Protein AF-A0A2G8CZX5-F1 (afdb_monomer_lite)

Foldseek 3Di:
DCLVVPQAPLQVLCCVQVVDPHDHDDDDDDPDSVVDNDDDDDDPPDQDDALLRDLCVSLVLLQVVLQVLCPAPLNVVVVHHSQLLHLQDPDWFDPVVSLSQWDFADDPPDPTDTHGDPQCRSQRGDPSQQPRDDPRGGSSRLVVDDLVRNLVVCVVPCVNNVSSVVVVD

pLDDT: mean 95.34, std 3.0, range [85.0, 98.62]

Radius of gyration: 21.2 Å; chains: 1; bounding box: 49×46×55 Å

Secondary structure (DSSP, 8-state):
-HIIIIIIIIHHHHHHHH---PPPPS-S--TTGGG-S------SS-S-SSTT--HHHHTT-HHHHHHHHHTSHHHHHTT--TTTT-TTSTTTB-TTTTT--EEEE--SSS--EEEE-TTTTT--B-HHHHT--BTTB-HHHHHTS-HHHHHHHTTT-HHHHHHHHHHH-

Structure (mmCIF, N/CA/C/O backbone):
data_AF-A0A2G8CZX5-F1
#
_entry.id   AF-A0A2G8CZX5-F1
#
loop_
_atom_site.group_PDB
_atom_site.id
_atom_site.type_symbol
_atom_site.label_atom_id
_atom_site.label_alt_id
_atom_site.label_comp_id
_atom_site.label_asym_id
_atom_site.label_entity_id
_atom_site.label_seq_id
_atom_site.pdbx_PDB_ins_code
_atom_site.Cartn_x
_atom_site.Cartn_y
_atom_site.Cartn_z
_atom_site.occupancy
_atom_site.B_iso_or_equiv
_atom_site.auth_seq_id
_atom_site.auth_comp_id
_atom_site.auth_asym_id
_atom_site.auth_atom_id
_atom_site.pdbx_PDB_model_num
ATOM 1 N N . LYS A 1 1 ? 26.120 -2.843 -20.543 1.00 87.50 1 LYS A N 1
ATOM 2 C CA . LYS A 1 1 ? 25.158 -3.743 -19.854 1.00 87.50 1 LYS A CA 1
ATOM 3 C C . LYS A 1 1 ? 23.744 -3.169 -19.877 1.00 87.50 1 LYS A C 1
ATOM 5 O O . LYS A 1 1 ? 22.891 -3.813 -20.462 1.00 87.50 1 LYS A O 1
ATOM 10 N N . SER A 1 2 ? 23.499 -1.979 -19.316 1.00 90.38 2 SER A N 1
ATOM 11 C CA . SER A 1 2 ? 22.148 -1.391 -19.259 1.00 90.38 2 SER A CA 1
ATOM 12 C C . SER A 1 2 ? 21.530 -1.143 -20.634 1.00 90.38 2 SER A C 1
ATOM 14 O O . SER A 1 2 ? 20.397 -1.541 -20.835 1.00 90.38 2 SER A O 1
ATOM 16 N N . THR A 1 3 ? 22.290 -0.619 -21.601 1.00 94.94 3 THR A N 1
ATOM 17 C CA . THR A 1 3 ? 21.786 -0.418 -22.971 1.00 94.94 3 THR A CA 1
ATOM 18 C C . THR A 1 3 ? 21.325 -1.719 -23.620 1.00 94.94 3 THR A C 1
ATOM 20 O O . THR A 1 3 ? 20.212 -1.800 -24.111 1.00 94.94 3 THR A O 1
ATOM 23 N N . LEU A 1 4 ? 22.133 -2.779 -23.525 1.00 96.56 4 LEU A N 1
ATOM 24 C CA . LEU A 1 4 ? 21.766 -4.092 -24.057 1.00 96.56 4 LEU A CA 1
ATOM 25 C C . LEU A 1 4 ? 20.500 -4.659 -23.393 1.00 96.56 4 LEU A C 1
ATOM 27 O O . LEU A 1 4 ? 19.623 -5.171 -24.078 1.00 96.56 4 LEU A O 1
ATOM 31 N N . VAL A 1 5 ? 20.419 -4.605 -22.060 1.00 95.94 5 VAL A N 1
ATOM 32 C CA . VAL A 1 5 ? 19.343 -5.268 -21.306 1.00 95.94 5 VAL A CA 1
ATOM 33 C C . VAL A 1 5 ? 18.057 -4.443 -21.304 1.00 95.94 5 VAL A C 1
ATOM 35 O O . VAL A 1 5 ? 16.995 -4.981 -21.594 1.00 95.94 5 VAL A O 1
ATOM 38 N N . ASN A 1 6 ? 18.144 -3.154 -20.984 1.00 94.50 6 ASN A N 1
ATOM 39 C CA . ASN A 1 6 ? 16.984 -2.290 -20.785 1.00 94.50 6 ASN A CA 1
ATOM 40 C C . ASN A 1 6 ? 16.568 -1.620 -22.093 1.00 94.50 6 ASN A C 1
ATOM 42 O O . ASN A 1 6 ? 15.418 -1.751 -22.497 1.00 94.50 6 ASN A O 1
ATOM 46 N N . ASP A 1 7 ? 17.505 -0.938 -22.755 1.00 94.75 7 ASP A N 1
ATOM 47 C CA . ASP A 1 7 ? 17.180 -0.075 -23.894 1.00 94.75 7 ASP A CA 1
ATOM 48 C C . ASP A 1 7 ? 16.953 -0.889 -25.178 1.00 94.75 7 ASP A C 1
ATOM 50 O O . ASP A 1 7 ? 16.158 -0.480 -26.018 1.00 94.75 7 ASP A O 1
ATOM 54 N N . THR A 1 8 ? 17.604 -2.049 -25.324 1.00 96.38 8 THR A N 1
ATOM 55 C CA . THR A 1 8 ? 17.428 -2.964 -26.465 1.00 96.38 8 THR A CA 1
ATOM 56 C C . THR A 1 8 ? 16.500 -4.134 -26.125 1.00 96.38 8 THR A C 1
ATOM 58 O O . THR A 1 8 ? 15.365 -4.167 -26.592 1.00 96.38 8 THR A O 1
ATOM 61 N N . LEU A 1 9 ? 16.958 -5.100 -25.314 1.00 96.38 9 LEU A N 1
ATOM 62 C CA . LEU A 1 9 ? 16.277 -6.390 -25.139 1.00 96.38 9 LEU A CA 1
ATOM 63 C C . LEU A 1 9 ? 14.896 -6.248 -24.491 1.00 96.38 9 LEU A C 1
ATOM 65 O O . LEU A 1 9 ? 13.921 -6.789 -25.008 1.00 96.38 9 LEU A O 1
ATOM 69 N N . TYR A 1 10 ? 14.801 -5.534 -23.367 1.00 96.31 10 TYR A N 1
A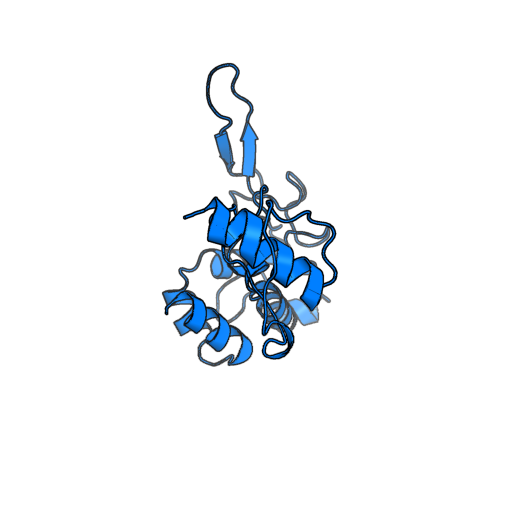TOM 70 C CA . TYR A 1 10 ? 13.528 -5.334 -22.678 1.00 96.31 10 TYR A CA 1
ATOM 71 C C . TYR A 1 10 ? 12.555 -4.508 -23.519 1.00 96.31 10 TYR A C 1
ATOM 73 O O . TYR A 1 10 ? 11.401 -4.911 -23.653 1.00 96.31 10 TYR A O 1
ATOM 81 N N . THR A 1 11 ? 13.002 -3.388 -24.098 1.00 95.88 11 THR A N 1
ATOM 82 C CA . THR A 1 11 ? 12.141 -2.542 -24.935 1.00 95.88 11 THR A CA 1
ATOM 83 C C . THR A 1 11 ? 11.578 -3.319 -26.120 1.00 95.88 11 THR A C 1
ATOM 85 O O . THR A 1 11 ? 10.370 -3.274 -26.350 1.00 95.88 11 THR A O 1
ATOM 88 N N . GLU A 1 12 ? 12.409 -4.095 -26.821 1.00 96.25 12 GLU A N 1
ATOM 89 C CA . GLU A 1 12 ? 11.952 -4.893 -27.959 1.00 96.25 12 GLU A CA 1
ATOM 90 C C . GLU A 1 12 ? 11.029 -6.040 -27.521 1.00 96.25 12 GLU A C 1
ATOM 92 O O . GLU A 1 12 ? 9.967 -6.239 -28.113 1.00 96.25 12 GLU A O 1
ATOM 97 N N . ALA A 1 13 ? 11.350 -6.737 -26.424 1.00 95.69 13 ALA A N 1
ATOM 98 C CA . ALA A 1 13 ? 10.472 -7.763 -25.858 1.00 95.69 13 ALA A CA 1
ATOM 99 C C . ALA A 1 13 ? 9.110 -7.184 -25.446 1.00 95.69 13 ALA A C 1
ATOM 101 O O . ALA A 1 13 ? 8.068 -7.768 -25.733 1.00 95.69 13 ALA A O 1
ATOM 102 N N . ALA A 1 14 ? 9.090 -6.016 -24.803 1.00 95.62 14 ALA A N 1
ATOM 103 C CA . ALA A 1 14 ? 7.859 -5.348 -24.393 1.00 95.62 14 ALA A CA 1
ATOM 104 C C . ALA A 1 14 ? 7.045 -4.865 -25.603 1.00 95.62 14 ALA A C 1
ATOM 106 O O . ALA A 1 14 ? 5.813 -4.911 -25.579 1.00 95.62 14 ALA A O 1
ATOM 107 N N . ARG A 1 15 ? 7.709 -4.442 -26.681 1.00 94.12 15 ARG A N 1
ATOM 108 C CA . ARG A 1 15 ? 7.061 -4.056 -27.936 1.00 94.12 15 ARG A CA 1
ATOM 109 C C . ARG A 1 15 ? 6.401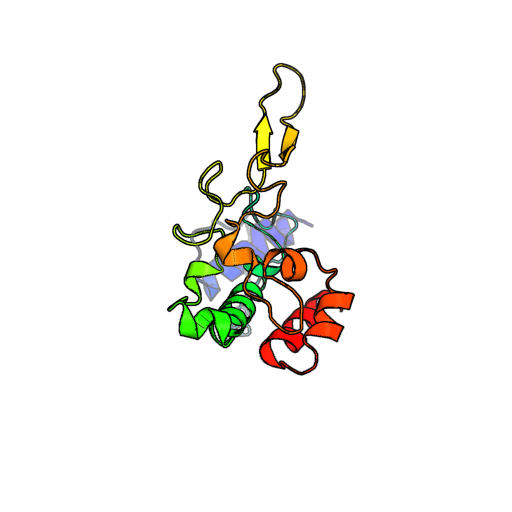 -5.253 -28.619 1.00 94.12 15 ARG A C 1
ATOM 111 O O . ARG A 1 15 ? 5.235 -5.162 -28.994 1.00 94.12 15 ARG A O 1
ATOM 118 N N . GLN A 1 16 ? 7.103 -6.381 -28.734 1.00 93.88 16 GLN A N 1
ATOM 119 C CA . GLN A 1 16 ? 6.581 -7.575 -29.406 1.00 93.88 16 GLN A CA 1
ATOM 120 C C . GLN A 1 16 ? 5.524 -8.318 -28.573 1.00 93.88 16 GLN A C 1
ATOM 122 O O . GLN A 1 16 ? 4.477 -8.685 -29.103 1.00 93.88 16 GLN A O 1
ATOM 127 N N . ILE A 1 17 ? 5.767 -8.509 -27.271 1.00 94.81 17 ILE A N 1
ATOM 128 C CA . ILE A 1 17 ? 4.908 -9.319 -26.391 1.00 94.81 17 ILE A CA 1
ATOM 129 C C 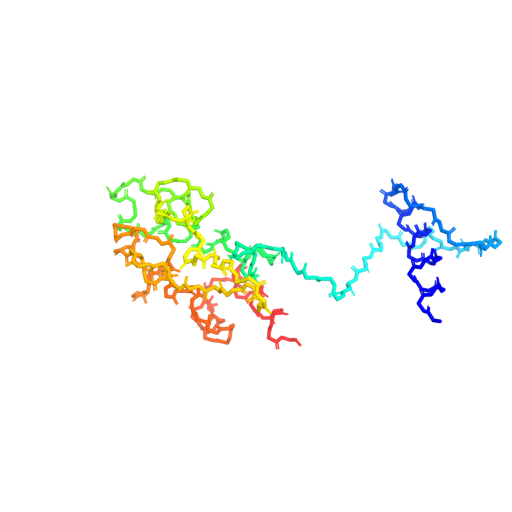. ILE A 1 17 ? 3.732 -8.494 -25.841 1.00 94.81 17 ILE A C 1
ATOM 131 O O . ILE A 1 17 ? 2.594 -8.959 -25.846 1.00 94.81 17 ILE A O 1
ATOM 135 N N . HIS A 1 18 ? 3.975 -7.247 -25.409 1.00 94.75 18 HIS A N 1
ATOM 136 C CA . HIS A 1 18 ? 2.964 -6.403 -24.741 1.00 94.75 18 HIS A CA 1
ATOM 137 C C . HIS A 1 18 ? 2.405 -5.273 -25.605 1.00 94.75 18 HIS A C 1
ATOM 139 O O . HIS A 1 18 ? 1.529 -4.544 -25.141 1.00 94.75 18 HIS A O 1
ATOM 145 N N . ARG A 1 19 ? 2.893 -5.101 -26.842 1.00 92.50 19 ARG A N 1
ATOM 146 C CA . ARG A 1 19 ? 2.541 -3.971 -27.727 1.00 92.50 19 ARG A CA 1
ATOM 147 C C . ARG A 1 19 ? 2.847 -2.605 -27.099 1.00 92.50 19 ARG A C 1
ATOM 149 O O . ARG A 1 19 ? 2.107 -1.642 -27.299 1.00 92.50 19 ARG A O 1
ATOM 156 N N . ALA A 1 20 ? 3.922 -2.521 -26.314 1.00 93.69 20 ALA A N 1
ATOM 157 C CA . ALA A 1 20 ? 4.373 -1.266 -25.718 1.00 93.69 20 ALA A CA 1
ATOM 158 C C . ALA A 1 20 ? 4.888 -0.281 -26.789 1.00 93.69 20 ALA A C 1
ATOM 160 O O . ALA A 1 20 ? 5.460 -0.693 -27.793 1.00 93.69 20 ALA A O 1
ATOM 161 N N . GLY A 1 21 ? 4.719 1.026 -26.563 1.00 88.75 21 GLY A N 1
ATOM 162 C CA . GLY A 1 21 ? 5.089 2.088 -27.515 1.00 88.75 21 GLY A CA 1
ATOM 163 C C . GLY A 1 21 ? 6.546 2.572 -27.450 1.00 88.75 21 GLY A C 1
ATOM 164 O O . GLY A 1 21 ? 6.806 3.703 -27.847 1.00 88.75 21 GLY A O 1
ATOM 165 N N . GLY A 1 22 ? 7.469 1.782 -26.893 1.00 88.88 22 GLY A N 1
ATOM 166 C CA . GLY A 1 22 ? 8.888 2.148 -26.773 1.00 88.88 22 GLY A CA 1
ATOM 167 C C . GLY A 1 22 ? 9.697 1.824 -28.033 1.00 88.88 22 GLY A C 1
ATOM 168 O O . GLY A 1 22 ? 9.382 0.870 -28.743 1.00 88.88 22 GLY A O 1
ATOM 169 N N . GLU A 1 23 ? 10.751 2.601 -28.287 1.00 93.62 23 GLU A N 1
ATOM 170 C CA . GLU A 1 23 ? 11.709 2.358 -29.372 1.00 93.62 23 GLU A CA 1
ATOM 171 C C . GLU A 1 23 ? 12.983 1.728 -28.806 1.00 93.62 23 GLU A C 1
ATOM 173 O O . GLU A 1 23 ? 13.628 2.295 -27.921 1.00 93.62 23 GLU A O 1
ATOM 178 N N . ALA A 1 24 ? 13.314 0.527 -29.281 1.00 94.81 24 ALA A N 1
ATOM 179 C CA . ALA A 1 24 ? 14.512 -0.175 -28.852 1.00 94.81 24 ALA A CA 1
ATOM 180 C C . ALA A 1 24 ? 15.765 0.477 -29.452 1.00 94.81 24 ALA A C 1
ATOM 182 O O . ALA A 1 24 ? 15.750 0.938 -30.593 1.00 94.81 24 ALA A O 1
ATOM 183 N N . ALA A 1 25 ? 16.874 0.475 -28.709 1.00 96.62 25 ALA A N 1
ATOM 184 C CA . ALA A 1 25 ? 18.152 0.926 -29.256 1.00 96.62 25 ALA A CA 1
ATOM 185 C C . ALA A 1 25 ? 18.568 0.073 -30.483 1.00 96.62 25 ALA A C 1
ATOM 187 O O . ALA A 1 25 ? 18.157 -1.093 -30.575 1.00 96.62 25 ALA A O 1
ATOM 188 N N . PRO A 1 26 ? 19.382 0.622 -31.413 1.00 96.50 26 PRO A N 1
ATOM 189 C CA . PRO A 1 26 ? 19.710 -0.042 -32.675 1.00 96.50 26 PRO A CA 1
ATOM 190 C C . PRO A 1 26 ? 20.232 -1.471 -32.487 1.00 96.50 26 PRO A C 1
ATOM 192 O O . PRO A 1 26 ? 21.173 -1.702 -31.727 1.00 96.50 26 PRO A O 1
ATOM 195 N N . HIS A 1 27 ? 19.611 -2.417 -33.185 1.00 95.44 27 HIS A N 1
ATOM 196 C CA . HIS A 1 27 ? 19.970 -3.832 -33.221 1.00 95.44 27 HIS A CA 1
ATOM 197 C C . HIS A 1 27 ? 19.502 -4.439 -34.551 1.00 95.44 27 HIS A C 1
ATOM 199 O O . HIS A 1 27 ? 18.605 -3.887 -35.186 1.00 95.44 27 HIS A O 1
ATOM 205 N N . ASP A 1 28 ? 20.104 -5.556 -34.965 1.00 95.88 28 ASP A N 1
ATOM 206 C CA . ASP A 1 28 ? 19.753 -6.208 -36.233 1.00 95.88 28 ASP A CA 1
ATOM 207 C C . ASP A 1 28 ? 18.469 -7.043 -36.110 1.00 95.88 28 ASP A C 1
ATOM 209 O O . ASP A 1 28 ? 17.495 -6.785 -36.811 1.00 95.88 28 ASP A O 1
ATOM 213 N N . ASP A 1 29 ? 18.455 -8.038 -35.214 1.00 93.94 29 ASP A N 1
ATOM 214 C CA . ASP A 1 29 ? 17.284 -8.889 -34.967 1.00 93.94 29 ASP A CA 1
ATOM 215 C C . ASP A 1 29 ? 17.337 -9.541 -33.570 1.00 93.94 29 ASP A C 1
ATOM 217 O O . ASP A 1 29 ? 18.419 -9.747 -33.008 1.00 93.94 29 ASP A O 1
ATOM 221 N N . ILE A 1 30 ? 16.170 -9.895 -33.016 1.00 94.62 30 ILE A N 1
ATOM 222 C CA . ILE A 1 30 ? 16.037 -10.717 -31.804 1.00 94.62 30 ILE A CA 1
ATOM 223 C C . ILE A 1 30 ? 15.133 -11.915 -32.093 1.00 94.62 30 ILE A C 1
ATOM 225 O O . ILE A 1 30 ? 13.906 -11.823 -32.144 1.00 94.62 30 ILE A O 1
ATOM 229 N N . ILE A 1 31 ? 15.758 -13.082 -32.216 1.00 95.12 31 ILE A N 1
ATOM 230 C CA . ILE A 1 31 ? 15.086 -14.334 -32.566 1.00 95.12 31 ILE A CA 1
ATOM 231 C C . ILE A 1 31 ? 14.604 -15.046 -31.292 1.00 95.12 31 ILE A C 1
ATOM 233 O O . ILE A 1 31 ? 15.282 -15.043 -30.265 1.00 95.12 31 ILE A O 1
ATOM 237 N N . GLY A 1 32 ? 13.445 -15.710 -31.365 1.00 94.25 32 GLY A N 1
ATOM 238 C CA . GLY A 1 32 ? 12.933 -16.561 -30.281 1.00 94.25 32 GLY A CA 1
ATOM 239 C C . GLY A 1 32 ? 11.984 -15.871 -29.297 1.00 94.25 32 GLY A C 1
ATOM 240 O O . GLY A 1 32 ? 11.610 -16.479 -28.298 1.00 94.25 32 GLY A O 1
ATOM 241 N N . MET A 1 33 ? 11.523 -14.648 -29.582 1.00 92.44 33 MET A N 1
ATOM 242 C CA . MET A 1 33 ? 10.522 -13.968 -28.742 1.00 92.44 33 MET A CA 1
ATOM 243 C C . MET A 1 33 ? 9.209 -14.753 -28.607 1.00 92.44 33 MET A C 1
ATOM 245 O O . MET A 1 33 ? 8.552 -14.673 -27.575 1.00 92.44 33 MET A O 1
ATOM 249 N N . GLY A 1 34 ? 8.863 -15.579 -29.601 1.00 92.12 34 GLY A N 1
ATOM 250 C CA . GLY A 1 34 ? 7.684 -16.450 -29.557 1.00 92.12 34 GLY A CA 1
ATOM 251 C C . GLY A 1 34 ? 7.726 -17.554 -28.491 1.00 92.12 34 GLY A C 1
ATOM 252 O O . GLY A 1 34 ? 6.705 -18.192 -28.262 1.00 92.12 34 GLY A O 1
ATOM 253 N N . TYR A 1 35 ? 8.868 -17.786 -27.832 1.00 95.94 35 TYR A N 1
ATOM 254 C CA . TYR A 1 35 ? 8.964 -18.716 -26.699 1.00 95.94 35 TYR A CA 1
ATOM 255 C C . TYR A 1 35 ? 8.504 -18.105 -25.366 1.00 95.94 35 TYR A C 1
ATOM 257 O O . TYR A 1 35 ? 8.488 -18.807 -24.356 1.00 95.94 35 TYR A O 1
ATOM 265 N N . PHE A 1 36 ? 8.160 -16.813 -25.338 1.00 95.44 36 PHE A N 1
ATOM 266 C CA . PHE A 1 36 ? 7.833 -16.091 -24.113 1.00 95.44 36 PHE A CA 1
ATOM 267 C C . PHE A 1 36 ? 6.443 -15.459 -24.182 1.00 95.44 36 PHE A C 1
ATOM 269 O O . PHE A 1 36 ? 6.153 -14.659 -25.065 1.00 95.44 36 PHE A O 1
ATOM 276 N N . ASP A 1 37 ? 5.620 -15.739 -23.171 1.00 95.44 37 ASP A N 1
ATOM 277 C CA . ASP A 1 37 ? 4.289 -15.131 -23.038 1.00 95.44 37 ASP A CA 1
ATOM 278 C C . ASP A 1 37 ? 4.330 -13.753 -22.365 1.00 95.44 37 ASP A C 1
ATOM 280 O O . ASP A 1 37 ? 3.398 -12.954 -22.478 1.00 95.44 37 ASP A O 1
ATOM 284 N N . LYS A 1 38 ? 5.384 -13.476 -21.585 1.00 95.94 38 LYS A N 1
ATOM 285 C CA . LYS A 1 38 ? 5.492 -12.256 -20.784 1.00 95.94 38 LYS A CA 1
ATOM 286 C C . LYS A 1 38 ? 6.938 -11.883 -20.499 1.00 95.94 38 LYS A C 1
ATOM 288 O O . LYS A 1 38 ? 7.721 -12.701 -20.031 1.00 95.9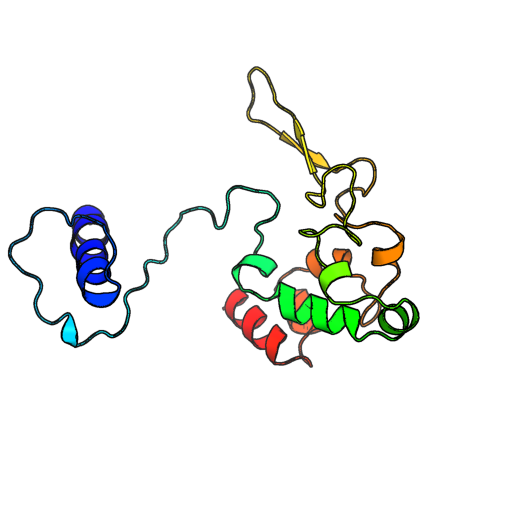4 38 LYS A O 1
ATOM 293 N N . VAL A 1 39 ? 7.239 -10.597 -20.659 1.00 95.25 39 VAL A N 1
ATOM 294 C CA . VAL A 1 39 ? 8.429 -9.953 -20.092 1.00 95.25 39 VAL A CA 1
ATOM 295 C C . VAL A 1 39 ? 8.032 -9.044 -18.923 1.00 95.25 39 VAL A C 1
ATOM 297 O O . VAL A 1 39 ? 7.025 -8.338 -19.003 1.00 95.25 39 VAL A O 1
ATOM 300 N N . ILE A 1 40 ? 8.784 -9.070 -17.821 1.00 94.88 40 ILE A N 1
ATOM 301 C CA . ILE A 1 40 ? 8.620 -8.151 -16.683 1.00 94.88 40 ILE A CA 1
ATOM 302 C C . ILE A 1 40 ? 9.985 -7.558 -16.358 1.00 94.88 40 ILE A C 1
ATOM 304 O O . ILE A 1 40 ? 10.930 -8.302 -16.110 1.00 94.88 40 ILE A O 1
ATOM 308 N N . ASN A 1 41 ? 10.074 -6.229 -16.330 1.00 94.06 41 ASN A N 1
ATOM 309 C CA . ASN A 1 41 ? 11.232 -5.525 -15.794 1.00 94.06 41 ASN A CA 1
ATOM 310 C C . ASN A 1 41 ? 10.952 -5.129 -14.342 1.00 94.06 41 ASN A C 1
ATOM 312 O O . ASN A 1 41 ? 10.023 -4.367 -14.078 1.00 94.06 41 ASN A O 1
ATOM 316 N N . VAL A 1 42 ? 11.739 -5.674 -13.417 1.00 92.38 42 VAL A N 1
ATOM 317 C CA . VAL A 1 42 ? 11.732 -5.280 -12.006 1.00 92.38 42 VAL A CA 1
ATOM 318 C C . VAL A 1 42 ? 12.914 -4.344 -11.803 1.00 92.38 42 VAL A C 1
ATOM 320 O O . VAL A 1 42 ? 14.064 -4.783 -11.793 1.00 92.38 42 VAL A O 1
ATOM 323 N N . ASP A 1 43 ? 12.627 -3.050 -11.698 1.00 91.50 43 ASP A N 1
ATOM 324 C CA . ASP A 1 43 ? 13.638 -2.001 -11.627 1.00 91.50 43 ASP A CA 1
ATOM 325 C C . ASP A 1 43 ? 13.732 -1.359 -10.232 1.00 91.50 43 ASP A C 1
ATOM 327 O O . ASP A 1 43 ? 13.112 -1.796 -9.264 1.00 91.50 43 ASP A O 1
ATOM 331 N N . GLN A 1 44 ? 14.580 -0.335 -10.128 1.00 91.31 44 GLN A N 1
ATOM 332 C CA . GLN A 1 44 ? 14.802 0.426 -8.895 1.00 91.31 44 GLN A CA 1
ATOM 333 C C . GLN A 1 44 ? 13.987 1.725 -8.861 1.00 91.31 44 GLN A C 1
ATOM 335 O O . GLN A 1 44 ? 14.271 2.616 -8.057 1.00 91.31 44 GLN A O 1
ATOM 340 N N . SER A 1 45 ? 13.008 1.880 -9.756 1.00 91.06 45 SER A N 1
ATOM 341 C CA . SER A 1 45 ? 12.119 3.029 -9.697 1.00 91.06 45 SER A CA 1
ATOM 342 C C . SER A 1 45 ? 11.291 2.969 -8.405 1.00 91.06 45 SER A C 1
ATOM 344 O O . SER A 1 45 ? 10.966 1.888 -7.905 1.00 91.06 45 SER A O 1
ATOM 346 N N . PRO A 1 46 ? 10.977 4.123 -7.795 1.00 90.31 46 PRO A N 1
ATOM 347 C CA . PRO A 1 46 ? 10.192 4.130 -6.573 1.00 90.31 46 PRO A CA 1
ATOM 348 C C . PRO A 1 46 ? 8.793 3.567 -6.845 1.00 90.31 46 PRO A C 1
ATOM 350 O O . PRO A 1 46 ? 8.131 3.985 -7.793 1.00 90.31 46 PRO A O 1
ATOM 353 N N . ILE A 1 47 ? 8.318 2.701 -5.944 1.00 88.12 47 ILE A N 1
ATOM 354 C CA . ILE A 1 47 ? 6.977 2.084 -5.970 1.00 88.12 47 ILE A CA 1
ATOM 355 C C . ILE A 1 47 ? 5.867 3.115 -6.218 1.00 88.12 47 ILE A C 1
ATOM 357 O O . ILE A 1 47 ? 4.903 2.870 -6.940 1.00 88.12 47 ILE A O 1
ATOM 361 N N . GLY A 1 48 ? 6.004 4.290 -5.615 1.00 87.44 48 GLY A N 1
ATOM 362 C CA . GLY A 1 48 ? 5.186 5.439 -5.942 1.00 87.44 48 GLY A CA 1
ATOM 363 C C . GLY A 1 48 ? 5.822 6.720 -5.436 1.00 87.44 48 GLY A C 1
ATOM 364 O O . GLY A 1 48 ? 6.756 6.711 -4.638 1.00 87.44 48 GLY A O 1
ATOM 365 N N . ARG A 1 49 ? 5.315 7.847 -5.934 1.00 85.00 49 ARG A N 1
ATOM 366 C CA . ARG A 1 49 ? 5.861 9.184 -5.649 1.00 85.00 49 ARG A CA 1
ATOM 367 C C . ARG A 1 49 ? 5.114 9.921 -4.536 1.00 85.00 49 ARG A C 1
ATOM 369 O O . ARG A 1 49 ? 5.392 11.088 -4.288 1.00 85.00 49 ARG A O 1
ATOM 376 N N . THR A 1 50 ? 4.143 9.265 -3.900 1.00 87.75 50 THR A N 1
ATOM 377 C CA . THR A 1 50 ? 3.281 9.857 -2.869 1.00 87.75 50 THR A CA 1
ATOM 378 C C . THR A 1 50 ? 3.265 8.998 -1.601 1.00 87.75 50 THR A C 1
ATOM 380 O O . THR A 1 50 ? 3.418 7.776 -1.698 1.00 87.75 50 THR A O 1
ATOM 383 N N . PRO A 1 51 ? 2.973 9.584 -0.422 1.00 86.12 51 PRO A N 1
ATOM 384 C CA . PRO A 1 51 ? 2.834 8.843 0.843 1.00 86.12 51 PRO A CA 1
ATOM 385 C C . PRO A 1 51 ? 1.721 7.774 0.863 1.00 86.12 51 PRO A C 1
ATOM 387 O O . PRO A 1 51 ? 1.607 6.994 1.817 1.00 86.12 51 PRO A O 1
ATOM 390 N N . ARG A 1 52 ? 0.879 7.733 -0.180 1.00 91.25 52 ARG A N 1
ATOM 391 C CA . ARG A 1 52 ? -0.198 6.746 -0.374 1.00 91.25 52 ARG A CA 1
ATOM 392 C C . ARG A 1 52 ? 0.311 5.401 -0.889 1.00 91.25 52 ARG A C 1
ATOM 394 O O . ARG A 1 52 ? -0.397 4.398 -0.788 1.00 91.25 52 ARG A O 1
ATOM 401 N N . SER A 1 53 ? 1.514 5.386 -1.454 1.00 92.38 53 SER A N 1
ATOM 402 C CA . SER A 1 53 ? 2.150 4.175 -1.962 1.00 92.38 53 SER A CA 1
ATOM 403 C C . SER A 1 53 ? 2.968 3.542 -0.848 1.00 92.38 53 SER A C 1
ATOM 405 O O . SER A 1 53 ? 3.857 4.172 -0.286 1.00 92.38 53 SER A O 1
ATOM 407 N N . ASN A 1 54 ? 2.635 2.309 -0.497 1.00 93.69 54 ASN A N 1
ATOM 408 C CA . ASN A 1 54 ? 3.335 1.534 0.516 1.00 93.69 54 ASN A CA 1
ATOM 409 C C . ASN A 1 54 ? 3.323 0.049 0.106 1.00 93.69 54 ASN A C 1
ATOM 411 O O . ASN A 1 54 ? 2.617 -0.316 -0.842 1.00 93.69 54 ASN A O 1
ATOM 415 N N . PRO A 1 55 ? 4.082 -0.827 0.788 1.00 94.19 55 PRO A N 1
ATOM 416 C CA . PRO A 1 55 ? 4.132 -2.244 0.433 1.00 94.19 55 PRO A CA 1
ATOM 417 C C . PRO A 1 55 ? 2.749 -2.904 0.393 1.00 94.19 55 PRO A C 1
ATOM 419 O O . PRO A 1 55 ? 2.478 -3.716 -0.492 1.00 94.19 55 PRO A O 1
ATOM 422 N N . ALA A 1 56 ? 1.836 -2.512 1.288 1.00 95.94 56 ALA A N 1
ATOM 423 C CA . ALA A 1 56 ? 0.497 -3.085 1.344 1.00 95.94 56 ALA A CA 1
ATOM 424 C C . ALA A 1 56 ? -0.370 -2.702 0.130 1.00 95.94 56 ALA A C 1
ATOM 426 O O . ALA A 1 56 ? -1.119 -3.540 -0.380 1.00 95.94 56 ALA A O 1
ATOM 427 N N . THR A 1 57 ? -0.285 -1.458 -0.354 1.00 94.62 57 THR A N 1
ATOM 428 C CA . THR A 1 57 ? -1.023 -1.022 -1.549 1.00 94.62 57 THR A CA 1
ATOM 429 C C . THR A 1 57 ? -0.407 -1.576 -2.828 1.00 94.62 57 THR A C 1
ATOM 431 O O . THR A 1 57 ? -1.150 -2.010 -3.704 1.00 94.62 57 THR A O 1
ATOM 434 N N . TYR A 1 58 ? 0.923 -1.653 -2.908 1.00 93.50 58 TYR A N 1
ATOM 435 C CA . TYR A 1 58 ? 1.629 -2.131 -4.099 1.00 93.50 58 TYR A CA 1
ATOM 436 C C . TYR A 1 58 ? 1.455 -3.633 -4.351 1.00 93.50 58 TYR A C 1
ATOM 438 O O . TYR A 1 58 ? 1.166 -4.057 -5.464 1.00 93.50 58 TYR A O 1
ATOM 446 N N . THR A 1 59 ? 1.546 -4.450 -3.301 1.00 94.00 59 THR A N 1
ATOM 447 C CA . THR A 1 59 ? 1.357 -5.916 -3.387 1.00 94.00 59 THR A CA 1
ATOM 448 C C . THR A 1 59 ? -0.121 -6.332 -3.451 1.00 94.00 59 THR A C 1
ATOM 450 O O . THR A 1 59 ? -0.474 -7.515 -3.561 1.00 94.00 59 THR A O 1
ATOM 453 N N . GLY A 1 60 ? -1.034 -5.364 -3.327 1.00 94.38 60 GLY A N 1
ATOM 454 C CA . GLY A 1 60 ? -2.467 -5.608 -3.198 1.00 94.38 60 GLY A CA 1
ATOM 455 C C . GLY A 1 60 ? -2.847 -6.358 -1.915 1.00 94.38 60 GLY A C 1
ATOM 456 O O . GLY A 1 60 ? -3.871 -7.040 -1.898 1.00 94.38 60 GLY A O 1
ATOM 457 N N . LEU A 1 61 ? -2.022 -6.300 -0.867 1.00 96.69 61 LEU A N 1
ATOM 458 C CA . LEU A 1 61 ? -2.346 -6.783 0.483 1.00 96.69 61 LEU A CA 1
ATOM 459 C C . LEU A 1 61 ? -3.457 -5.957 1.136 1.00 96.69 61 LEU A C 1
ATOM 461 O O . LEU A 1 61 ? -4.245 -6.469 1.923 1.00 96.69 61 LEU A O 1
ATOM 465 N N . PHE A 1 62 ? -3.539 -4.672 0.801 1.00 97.56 62 PHE A N 1
ATOM 466 C CA . PHE A 1 62 ? -4.418 -3.752 1.510 1.00 97.56 62 PHE A CA 1
ATOM 467 C C . PHE A 1 62 ? -5.910 -4.029 1.281 1.00 97.56 62 PHE A C 1
ATOM 469 O O . PHE A 1 62 ? -6.714 -3.834 2.185 1.00 97.56 62 PHE A O 1
ATOM 476 N N . THR A 1 63 ? -6.305 -4.508 0.100 1.00 97.44 63 THR A N 1
ATOM 477 C CA . THR A 1 63 ? -7.708 -4.857 -0.190 1.00 97.44 63 THR A CA 1
ATOM 478 C C . THR A 1 63 ? -8.253 -5.962 0.719 1.00 97.44 63 THR A C 1
ATOM 480 O O . THR A 1 63 ? -9.189 -5.662 1.455 1.00 97.44 63 THR A O 1
ATOM 483 N N . PRO A 1 64 ? -7.663 -7.172 0.780 1.00 97.56 64 PRO A N 1
ATOM 484 C CA . PRO A 1 64 ? -8.183 -8.222 1.655 1.00 97.56 64 PRO A CA 1
ATOM 485 C C . PRO A 1 64 ? -8.146 -7.842 3.144 1.00 97.56 64 PRO A C 1
ATOM 487 O O . PRO A 1 64 ? -9.014 -8.272 3.897 1.00 97.56 64 PRO A O 1
ATOM 490 N N . ILE A 1 65 ? -7.202 -6.994 3.577 1.00 98.25 65 ILE A N 1
ATOM 491 C CA . ILE A 1 65 ? -7.200 -6.444 4.944 1.00 98.25 65 ILE A CA 1
ATOM 492 C C . ILE A 1 65 ? -8.436 -5.562 5.185 1.00 98.25 65 ILE A C 1
ATOM 494 O O . ILE A 1 65 ? -9.095 -5.690 6.214 1.00 98.25 65 ILE A O 1
ATOM 498 N N . ARG A 1 66 ? -8.779 -4.667 4.250 1.00 98.44 66 ARG A N 1
ATOM 499 C CA . ARG A 1 66 ? -9.969 -3.807 4.375 1.00 98.44 66 ARG A CA 1
ATOM 500 C C . ARG A 1 66 ? -11.268 -4.601 4.353 1.00 98.44 66 ARG A C 1
ATOM 502 O O . ARG A 1 66 ? -12.182 -4.260 5.099 1.00 98.44 66 ARG A O 1
ATOM 509 N N . ASP A 1 67 ? -11.335 -5.638 3.524 1.00 98.12 67 ASP A N 1
ATOM 510 C CA . ASP A 1 67 ? -12.491 -6.533 3.465 1.00 98.12 67 ASP A CA 1
ATOM 511 C C . ASP A 1 67 ? -12.685 -7.231 4.818 1.00 98.12 67 ASP A C 1
ATOM 513 O O . ASP A 1 67 ? -13.761 -7.180 5.403 1.00 98.12 67 ASP A O 1
ATOM 517 N N . LEU A 1 68 ? -11.607 -7.760 5.397 1.00 97.56 68 LEU A N 1
ATOM 518 C CA . LEU A 1 68 ? -11.614 -8.390 6.717 1.00 97.56 68 LEU A CA 1
ATOM 519 C C . LEU A 1 68 ? -12.031 -7.430 7.848 1.00 97.56 68 LEU A C 1
ATOM 521 O O . LEU A 1 68 ? -12.774 -7.823 8.746 1.00 97.56 68 LEU A O 1
ATOM 525 N N . MET A 1 69 ? -11.598 -6.166 7.805 1.00 98.44 69 MET A N 1
ATOM 526 C CA . MET A 1 69 ? -12.039 -5.149 8.770 1.00 98.44 69 MET A CA 1
ATOM 527 C C . MET A 1 69 ? -13.542 -4.860 8.665 1.00 98.44 69 MET A C 1
ATOM 529 O O . MET A 1 69 ? -14.211 -4.717 9.692 1.00 98.44 69 MET A O 1
ATOM 533 N N . ALA A 1 70 ? -14.082 -4.810 7.443 1.00 98.44 70 ALA A N 1
ATOM 534 C CA . ALA A 1 70 ? -15.513 -4.625 7.199 1.00 98.44 70 ALA A CA 1
ATOM 535 C C . ALA A 1 70 ? -16.362 -5.809 7.690 1.00 98.44 70 ALA A C 1
ATOM 537 O O . ALA A 1 70 ? -17.531 -5.631 8.024 1.00 98.44 70 ALA A O 1
ATOM 538 N N . GLU A 1 71 ? -15.765 -6.995 7.816 1.00 97.88 71 GLU A N 1
ATOM 539 C CA . GLU A 1 71 ? -16.457 -8.182 8.316 1.00 97.88 71 GLU A CA 1
ATOM 540 C C . GLU A 1 71 ? -16.606 -8.240 9.848 1.00 97.88 71 GLU A C 1
ATOM 542 O O . GLU A 1 71 ? -17.336 -9.093 10.362 1.00 97.88 71 GLU A O 1
ATOM 547 N N . THR A 1 72 ? -15.954 -7.342 10.594 1.00 98.06 72 THR A N 1
ATOM 548 C CA . THR A 1 72 ? -16.077 -7.274 12.061 1.00 98.06 72 THR A CA 1
ATOM 549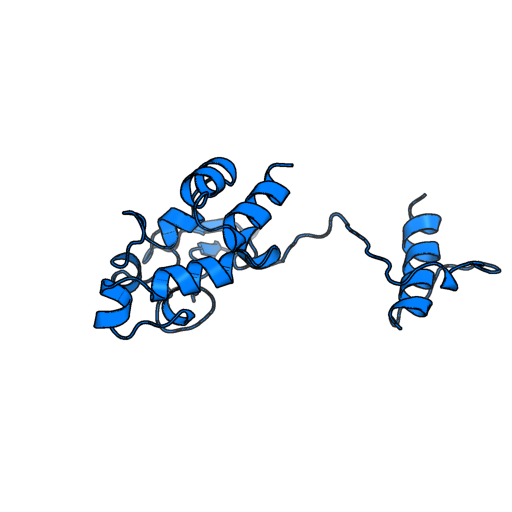 C C . THR A 1 72 ? -17.492 -6.875 12.502 1.00 98.06 72 THR A C 1
ATOM 551 O O . THR A 1 72 ? -18.166 -6.095 11.830 1.00 98.06 72 THR A O 1
ATOM 554 N N . ASN A 1 73 ? -17.939 -7.355 13.671 1.00 97.75 73 ASN A N 1
ATOM 555 C CA . ASN A 1 73 ? -19.270 -7.023 14.203 1.00 97.75 73 ASN A CA 1
ATOM 556 C C . ASN A 1 73 ? -19.473 -5.506 14.325 1.00 97.75 73 ASN A C 1
ATOM 558 O O . ASN A 1 73 ? -20.460 -4.980 13.822 1.00 97.75 73 ASN A O 1
ATOM 562 N N . THR A 1 74 ? -18.494 -4.789 14.890 1.00 97.62 74 THR A N 1
ATOM 563 C CA . THR A 1 74 ? -18.543 -3.326 15.030 1.00 97.62 74 THR A CA 1
ATOM 564 C C . THR A 1 74 ? -18.672 -2.616 13.680 1.00 97.62 74 THR A C 1
ATOM 566 O O . THR A 1 74 ? -19.396 -1.627 13.579 1.00 97.62 74 THR A O 1
ATOM 569 N N . ALA A 1 75 ? -17.988 -3.096 12.634 1.00 98.38 75 ALA A N 1
ATOM 570 C CA . ALA A 1 75 ? -18.122 -2.526 11.296 1.00 98.38 75 ALA A CA 1
ATOM 571 C C . ALA A 1 75 ? -19.518 -2.778 10.717 1.00 98.38 75 ALA A C 1
ATOM 573 O O . ALA A 1 75 ? -20.145 -1.839 10.226 1.00 98.38 75 ALA A O 1
ATOM 574 N N . LYS A 1 76 ? -20.030 -4.010 10.831 1.00 98.25 76 LYS A N 1
ATOM 575 C CA . LYS A 1 76 ? -21.364 -4.389 10.340 1.00 98.25 76 LYS A CA 1
ATOM 576 C C . LYS A 1 76 ? -22.480 -3.607 11.024 1.00 98.25 76 LYS A C 1
ATOM 578 O O . LYS A 1 76 ? -23.332 -3.053 10.338 1.00 98.25 76 LYS A O 1
ATOM 583 N N . GLU A 1 77 ? -22.440 -3.493 12.350 1.00 98.00 77 GLU A N 1
ATOM 584 C CA . GLU A 1 77 ? -23.415 -2.728 13.141 1.00 98.00 77 GLU A CA 1
ATOM 585 C C . GLU A 1 77 ? -23.452 -1.245 12.749 1.00 98.00 77 GLU A C 1
ATOM 587 O O . GLU A 1 77 ? -24.510 -0.621 12.761 1.00 98.00 77 GLU A O 1
ATOM 592 N N . ARG A 1 78 ? -22.303 -0.682 12.356 1.00 97.62 78 ARG A N 1
ATOM 593 C CA . ARG A 1 78 ? -22.173 0.716 11.914 1.00 97.62 78 ARG A CA 1
ATOM 594 C C . ARG A 1 78 ? -22.368 0.905 10.404 1.00 97.62 78 ARG A C 1
ATOM 596 O O . ARG A 1 78 ? -22.248 2.027 9.917 1.00 97.62 78 ARG A O 1
ATOM 603 N N . GLY A 1 79 ? -22.639 -0.165 9.653 1.00 97.81 79 GLY A N 1
ATOM 604 C CA . GLY A 1 79 ? -22.796 -0.124 8.195 1.00 97.81 79 GLY A CA 1
ATOM 605 C C . GLY A 1 79 ? -21.509 0.224 7.434 1.00 97.81 79 GLY A C 1
ATOM 606 O O . GLY A 1 79 ? -21.562 0.795 6.345 1.00 97.81 79 GLY A O 1
ATOM 607 N N . TYR A 1 80 ? -20.337 -0.069 7.999 1.00 98.50 80 TYR A N 1
ATOM 608 C CA . TYR A 1 80 ? -19.048 0.239 7.384 1.00 98.50 80 TYR A CA 1
ATOM 609 C C . TYR A 1 80 ? -18.629 -0.835 6.379 1.00 98.50 80 TYR A C 1
ATOM 611 O O . TYR A 1 80 ? -18.344 -1.970 6.746 1.00 98.50 80 TYR A O 1
ATOM 619 N N . GLY A 1 81 ? -18.515 -0.448 5.107 1.00 98.38 81 GLY A N 1
ATOM 620 C CA . GLY A 1 81 ? -17.900 -1.281 4.070 1.00 98.38 81 GLY A CA 1
ATOM 621 C C . GLY A 1 81 ? -16.373 -1.113 3.969 1.00 98.38 81 GLY A C 1
ATOM 622 O O . GLY A 1 81 ? -15.796 -0.231 4.616 1.00 98.38 81 GLY A O 1
ATOM 623 N N . PRO A 1 82 ? -15.701 -1.866 3.073 1.00 98.25 82 PRO A N 1
ATOM 624 C CA . PRO A 1 82 ? -14.242 -1.811 2.888 1.00 98.25 82 PRO A CA 1
ATOM 625 C C . PRO A 1 82 ? -13.701 -0.424 2.513 1.00 98.25 82 PRO A C 1
ATOM 627 O O . PRO A 1 82 ? -12.520 -0.129 2.713 1.00 98.25 82 PRO A O 1
ATOM 630 N N . GLY A 1 83 ? -14.549 0.442 1.945 1.00 98.06 83 GLY A N 1
ATOM 631 C CA . GLY A 1 83 ? -14.217 1.837 1.652 1.00 98.06 83 GLY A CA 1
ATOM 632 C C . GLY A 1 83 ? -13.918 2.660 2.909 1.00 98.06 83 GLY A C 1
ATOM 633 O O . GLY A 1 83 ? -13.024 3.499 2.874 1.00 98.06 83 GLY A O 1
ATOM 634 N N . ARG A 1 84 ? -14.574 2.370 4.045 1.00 98.38 84 ARG A N 1
ATOM 635 C CA . ARG A 1 84 ? -14.317 3.057 5.324 1.00 98.38 84 ARG A CA 1
ATOM 636 C C . ARG A 1 84 ? -12.864 2.879 5.774 1.00 98.38 84 ARG A C 1
ATOM 638 O O . ARG A 1 84 ? -12.262 3.812 6.286 1.00 98.38 84 ARG A O 1
ATOM 645 N N . PHE A 1 85 ? -12.281 1.709 5.529 1.00 98.62 85 PHE A N 1
ATOM 646 C CA . PHE A 1 85 ? -10.917 1.360 5.942 1.00 98.62 85 PHE A CA 1
ATOM 647 C C . PHE A 1 85 ? -9.854 1.718 4.902 1.00 98.62 85 PHE A C 1
ATOM 649 O O . PHE A 1 85 ? -8.734 1.225 4.965 1.00 98.62 85 PHE A O 1
ATOM 656 N N . SER A 1 86 ? -10.187 2.547 3.914 1.00 97.94 86 SER A N 1
ATOM 657 C CA . SER A 1 86 ? -9.238 3.020 2.914 1.00 97.94 86 SER A CA 1
ATOM 658 C C . SER A 1 86 ? -8.861 4.470 3.188 1.00 97.94 86 SER A C 1
ATOM 660 O O . SER A 1 86 ? -9.702 5.361 3.128 1.00 97.94 86 SER A O 1
ATOM 662 N N . PHE A 1 87 ? -7.570 4.729 3.402 1.00 97.06 87 PHE A N 1
ATOM 663 C CA . PHE A 1 87 ? -7.048 6.097 3.505 1.00 97.06 87 PHE A CA 1
ATOM 664 C C . PHE A 1 87 ? -7.105 6.870 2.168 1.00 97.06 87 PHE A C 1
ATOM 666 O O . PHE A 1 87 ? -6.857 8.074 2.123 1.00 97.06 87 PHE A O 1
ATOM 673 N N . ASN A 1 88 ? -7.448 6.202 1.059 1.00 95.88 88 ASN A N 1
ATOM 674 C CA . ASN A 1 88 ? -7.522 6.816 -0.268 1.00 95.88 88 ASN A CA 1
ATOM 675 C C . ASN A 1 88 ? -8.892 7.389 -0.629 1.00 95.88 88 ASN A C 1
ATOM 677 O O . ASN A 1 88 ? -8.971 8.190 -1.556 1.00 95.88 88 ASN A O 1
ATOM 681 N N . VAL A 1 89 ? -9.952 7.031 0.096 1.00 95.56 89 VAL A N 1
ATOM 682 C CA . VAL A 1 89 ? -11.309 7.521 -0.180 1.00 95.56 89 VAL A CA 1
ATOM 683 C C . VAL A 1 89 ? -11.888 8.244 1.027 1.00 95.56 89 VAL A C 1
ATOM 685 O O . VAL A 1 89 ? -11.562 7.933 2.173 1.00 95.56 89 VAL A O 1
ATOM 688 N N . ALA A 1 90 ? -12.738 9.233 0.760 1.00 96.50 90 ALA A N 1
ATOM 689 C CA . ALA A 1 90 ? -13.450 9.949 1.808 1.00 96.50 90 ALA A CA 1
ATOM 690 C C . ALA A 1 90 ? -14.369 9.003 2.599 1.00 96.50 90 ALA A C 1
ATOM 692 O O . ALA A 1 90 ? -14.868 8.006 2.073 1.00 96.50 90 ALA A O 1
ATOM 693 N N . GLY A 1 91 ? -14.595 9.331 3.871 1.00 95.69 91 GLY A N 1
ATOM 694 C CA . GLY A 1 91 ? -15.504 8.604 4.759 1.00 95.69 91 GLY A CA 1
ATOM 695 C C . GLY A 1 91 ? -14.839 8.175 6.063 1.00 95.69 91 GLY A C 1
ATOM 696 O O . GLY A 1 91 ? -15.272 8.594 7.133 1.00 95.69 91 GLY A O 1
ATOM 697 N N . GLY A 1 92 ? -13.792 7.347 5.998 1.00 96.94 92 GLY A N 1
ATOM 698 C CA . GLY A 1 92 ? -13.069 6.889 7.197 1.00 96.94 92 GLY A CA 1
ATOM 699 C C . GLY A 1 92 ? -11.669 7.469 7.388 1.00 96.94 92 GLY A C 1
ATOM 700 O O . GLY A 1 92 ? -11.118 7.413 8.489 1.00 96.94 92 GLY A O 1
ATOM 701 N N . ARG A 1 93 ? -11.090 8.061 6.342 1.00 98.00 93 ARG A N 1
ATOM 702 C CA . ARG A 1 93 ? -9.785 8.722 6.416 1.00 98.00 93 ARG A CA 1
ATOM 703 C C . ARG A 1 93 ? -9.832 10.003 7.261 1.00 98.00 93 ARG A C 1
ATOM 705 O O . ARG A 1 93 ? -10.890 10.584 7.497 1.00 98.00 93 ARG A O 1
ATOM 712 N N . CYS A 1 94 ? -8.664 10.474 7.677 1.00 97.62 94 CYS A N 1
ATOM 713 C CA . CYS A 1 94 ? -8.506 11.819 8.214 1.00 97.62 94 CYS A CA 1
ATOM 714 C C . CYS A 1 94 ? -8.633 12.839 7.072 1.00 97.62 94 CYS A C 1
ATOM 716 O O . CYS A 1 94 ? -7.842 12.808 6.129 1.00 97.62 94 CYS A O 1
ATOM 718 N N . GLU A 1 95 ? -9.606 13.748 7.150 1.00 96.88 95 GLU A N 1
ATOM 719 C CA . GLU A 1 95 ? -9.840 14.723 6.074 1.00 96.88 95 GLU A CA 1
ATOM 720 C C . GLU A 1 95 ? -8.846 15.892 6.075 1.00 96.88 95 GLU A C 1
ATOM 722 O O . GLU A 1 95 ? -8.623 16.471 5.016 1.00 96.88 95 GLU A O 1
ATOM 727 N N . ALA A 1 96 ? -8.176 16.182 7.200 1.00 94.69 96 ALA A N 1
ATOM 728 C CA . ALA A 1 96 ? -7.217 17.291 7.310 1.00 94.69 96 ALA A CA 1
ATOM 729 C C . ALA A 1 96 ? -6.120 17.242 6.231 1.00 94.69 96 ALA A C 1
ATOM 731 O O . ALA A 1 96 ? -5.792 18.261 5.634 1.00 94.69 96 ALA A O 1
ATOM 732 N N . TRP A 1 97 ? -5.618 16.037 5.937 1.00 92.56 97 TRP A N 1
ATOM 733 C CA . TRP A 1 97 ? -4.640 15.784 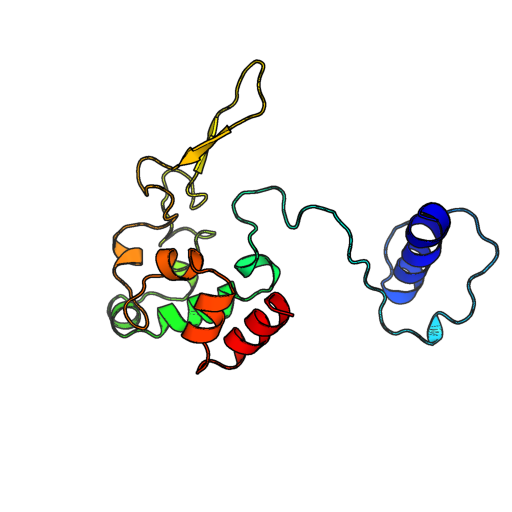4.870 1.00 92.56 97 TRP A CA 1
ATOM 734 C C . TRP A 1 97 ? -5.075 14.636 3.961 1.00 92.56 97 TRP A C 1
ATOM 736 O O . TRP A 1 97 ? -4.258 13.858 3.480 1.00 92.56 97 TRP A O 1
ATOM 746 N N . GLN A 1 98 ? -6.390 14.484 3.771 1.00 95.44 98 GLN A N 1
ATOM 747 C CA . GLN A 1 98 ? -6.995 13.514 2.851 1.00 95.44 98 GLN A CA 1
ATOM 748 C C . GLN A 1 98 ? -6.458 12.073 2.988 1.00 95.44 98 GLN A C 1
ATOM 750 O O . GLN A 1 98 ? -6.389 11.331 2.004 1.00 95.44 98 GLN A O 1
ATOM 755 N N . GLY A 1 99 ? -6.094 11.657 4.201 1.00 95.44 99 GLY A N 1
ATOM 756 C CA . GLY A 1 99 ? -5.548 10.331 4.499 1.00 95.44 99 GLY A CA 1
ATOM 757 C C . GLY A 1 99 ? -4.049 10.141 4.239 1.00 95.44 99 GLY A C 1
ATOM 758 O O . GLY A 1 99 ? -3.560 9.027 4.405 1.00 95.44 99 GLY A O 1
ATOM 759 N N . ASP A 1 100 ? -3.295 11.187 3.887 1.00 95.31 100 ASP A N 1
ATOM 760 C CA . ASP A 1 100 ? -1.834 11.086 3.742 1.00 95.31 100 ASP A CA 1
ATOM 761 C C . ASP A 1 100 ? -1.151 10.822 5.095 1.00 95.31 100 ASP A C 1
ATOM 763 O O . ASP A 1 100 ? -0.131 10.136 5.167 1.00 95.31 100 ASP A O 1
ATOM 767 N N . GLY A 1 101 ? -1.729 11.345 6.184 1.00 95.31 101 GLY A N 1
ATOM 768 C CA . GLY A 1 101 ? -1.201 11.226 7.550 1.00 95.31 101 GLY A CA 1
ATOM 769 C C . GLY A 1 101 ? 0.030 12.092 7.821 1.00 95.31 101 GLY A C 1
ATOM 770 O O . GLY A 1 101 ? 0.445 12.220 8.969 1.00 95.31 101 GLY A O 1
ATOM 771 N N . VAL A 1 102 ? 0.578 12.730 6.792 1.00 95.00 102 VAL A N 1
ATOM 772 C CA . VAL A 1 102 ? 1.722 13.632 6.867 1.00 95.00 102 VAL A CA 1
ATOM 773 C C . VAL A 1 102 ? 1.454 14.892 6.059 1.00 95.00 102 VAL A C 1
ATOM 775 O O . VAL A 1 102 ? 0.689 14.880 5.097 1.00 95.00 102 VAL A O 1
ATOM 778 N N . VAL A 1 103 ? 2.130 15.964 6.443 1.00 93.38 103 VAL A N 1
ATOM 779 C CA . VAL A 1 103 ? 2.142 17.255 5.765 1.00 93.38 103 VAL A CA 1
ATOM 780 C C . VAL A 1 103 ? 3.504 17.440 5.134 1.00 93.38 103 VAL A C 1
ATOM 782 O O . VAL A 1 103 ? 4.524 17.302 5.810 1.00 93.38 103 VAL A O 1
ATOM 785 N N . LYS A 1 104 ? 3.528 17.762 3.843 1.00 91.38 104 LYS A N 1
ATOM 786 C CA . LYS A 1 104 ? 4.760 18.129 3.155 1.00 91.38 104 LYS A CA 1
ATOM 787 C C . LYS A 1 104 ? 5.049 19.608 3.408 1.00 91.38 104 LYS A C 1
ATOM 789 O O . LYS A 1 104 ? 4.302 20.465 2.941 1.00 91.38 104 LYS A O 1
ATOM 794 N N . VAL A 1 105 ? 6.121 19.902 4.134 1.00 90.56 105 VAL A N 1
ATOM 795 C CA . VAL A 1 105 ? 6.556 21.271 4.427 1.00 90.56 105 VAL A CA 1
ATOM 796 C C . VAL A 1 105 ? 7.699 21.630 3.488 1.00 90.56 105 VAL A C 1
ATOM 798 O O . VAL A 1 105 ? 8.765 21.011 3.526 1.00 90.56 105 VAL A O 1
ATOM 801 N N . GLY A 1 106 ? 7.445 22.620 2.631 1.00 89.31 106 GLY A N 1
ATOM 802 C CA . GLY A 1 106 ? 8.441 23.152 1.711 1.00 89.31 106 GLY A CA 1
ATOM 803 C C . GLY A 1 106 ? 9.492 23.969 2.450 1.00 89.31 106 GLY A C 1
ATOM 804 O O . GLY A 1 106 ? 9.146 24.849 3.237 1.00 89.31 106 GLY A O 1
ATOM 805 N N . MET A 1 107 ? 10.765 23.687 2.193 1.00 89.19 107 MET A N 1
ATOM 806 C CA . MET A 1 107 ? 11.889 24.405 2.795 1.00 89.19 107 MET A CA 1
ATOM 807 C C . MET A 1 107 ? 12.641 25.173 1.704 1.00 89.19 107 MET A C 1
ATOM 809 O O . MET A 1 107 ? 12.933 24.631 0.646 1.00 89.19 107 MET A O 1
ATOM 813 N N . HIS A 1 108 ? 12.975 26.445 1.944 1.00 87.69 108 HIS A N 1
ATOM 814 C CA . HIS A 1 108 ? 13.569 27.307 0.906 1.00 87.69 108 HIS A CA 1
ATOM 815 C C . HIS A 1 108 ? 14.940 26.835 0.398 1.00 87.69 108 HIS A C 1
ATOM 817 O O . HIS A 1 108 ? 15.289 27.098 -0.750 1.00 87.69 108 HIS A O 1
ATOM 823 N N . PHE A 1 109 ? 15.715 26.158 1.249 1.00 90.50 109 PHE A N 1
ATOM 824 C CA . PHE A 1 109 ? 17.102 25.769 0.962 1.00 90.50 109 PHE A CA 1
ATOM 825 C C . PHE A 1 109 ? 17.414 24.309 1.302 1.00 90.50 109 PHE A C 1
ATOM 827 O O . PHE A 1 109 ? 18.530 23.849 1.072 1.00 90.50 109 PHE A O 1
ATOM 834 N N . LEU A 1 110 ? 16.450 23.588 1.875 1.00 91.56 110 LEU A N 1
ATOM 835 C CA . LEU A 1 110 ? 16.594 22.192 2.273 1.00 91.56 110 LEU A CA 1
ATOM 836 C C . LEU A 1 110 ? 15.584 21.340 1.505 1.00 91.56 110 LEU A C 1
ATOM 838 O O . LEU A 1 110 ? 14.579 21.873 1.035 1.00 91.56 110 LEU A O 1
ATOM 842 N N . PRO A 1 111 ? 15.820 20.025 1.382 1.00 91.06 111 PRO A N 1
ATOM 843 C CA . PRO A 1 111 ? 14.798 19.118 0.891 1.00 91.06 111 PRO A CA 1
ATOM 844 C C . PRO A 1 111 ? 13.517 19.242 1.718 1.00 91.06 111 PRO A C 1
ATOM 846 O O . PRO A 1 111 ? 13.566 19.432 2.936 1.00 91.06 111 PRO A O 1
ATOM 849 N N . ASP A 1 112 ? 12.378 19.106 1.046 1.00 90.50 112 ASP A N 1
ATOM 850 C CA . ASP A 1 112 ? 11.077 19.110 1.703 1.00 90.50 112 ASP A CA 1
ATOM 851 C C . ASP A 1 112 ? 11.016 18.024 2.783 1.00 90.50 112 ASP A C 1
ATOM 853 O O . ASP A 1 112 ? 11.446 16.885 2.570 1.00 90.50 112 ASP A O 1
ATOM 857 N N . VAL A 1 113 ? 10.435 18.367 3.930 1.00 91.88 113 VAL A N 1
ATOM 858 C CA . VAL A 1 113 ? 10.268 17.439 5.053 1.00 91.88 113 VAL A CA 1
ATOM 859 C C . VAL A 1 113 ? 8.808 17.038 5.202 1.00 91.88 113 VAL A C 1
ATOM 861 O O . VAL A 1 113 ? 7.897 17.809 4.896 1.00 91.88 113 VAL A O 1
ATOM 864 N N . TYR A 1 114 ? 8.581 15.822 5.691 1.00 92.75 114 TYR A N 1
ATOM 865 C CA . TYR A 1 114 ? 7.249 15.327 6.018 1.00 92.75 114 TYR A CA 1
ATOM 866 C C . TYR A 1 114 ? 7.058 15.352 7.530 1.00 92.75 114 TYR A C 1
ATOM 868 O O . TYR A 1 114 ? 7.818 14.725 8.265 1.00 92.75 114 TYR A O 1
ATOM 876 N N . VAL A 1 115 ? 6.037 16.072 7.986 1.00 94.12 115 VAL A N 1
ATOM 877 C CA . VAL A 1 115 ? 5.677 16.185 9.405 1.00 94.12 115 VAL A CA 1
ATOM 878 C C . VAL A 1 115 ? 4.382 15.409 9.643 1.00 94.12 115 VAL A C 1
ATOM 880 O O . VAL A 1 115 ? 3.484 15.498 8.805 1.00 94.12 115 VAL A O 1
ATOM 883 N N . PRO A 1 116 ? 4.238 14.640 10.737 1.00 95.69 116 PRO A N 1
ATOM 884 C CA . PRO A 1 116 ? 2.973 13.989 11.059 1.00 95.69 116 PRO A CA 1
ATOM 885 C C . PRO A 1 116 ? 1.813 14.988 11.110 1.00 95.69 116 PRO A C 1
ATOM 887 O O . PRO A 1 116 ? 1.960 16.105 11.599 1.00 95.69 116 PRO A O 1
ATOM 890 N N . CYS A 1 117 ? 0.649 14.577 10.613 1.00 95.81 117 CYS A N 1
ATOM 891 C CA . CYS A 1 117 ? -0.580 15.349 10.760 1.00 95.81 117 CYS A CA 1
ATOM 892 C C . CYS A 1 117 ? -0.903 15.548 12.248 1.00 95.81 117 CYS A C 1
ATOM 894 O O . CYS A 1 117 ? -0.981 14.577 12.991 1.00 95.81 117 CYS A O 1
ATOM 896 N N . ASP A 1 118 ? -1.168 16.784 12.645 1.00 95.81 118 ASP A N 1
ATOM 897 C CA . ASP A 1 118 ? -1.562 17.219 13.991 1.00 95.81 118 ASP A CA 1
ATOM 898 C C . ASP A 1 118 ? -2.932 16.689 14.454 1.00 95.81 118 ASP A C 1
ATOM 900 O O . ASP A 1 118 ? -3.161 16.504 15.646 1.00 95.81 118 ASP A O 1
ATOM 904 N N . ILE A 1 119 ? -3.842 16.404 13.520 1.00 96.69 119 ILE A N 1
ATOM 905 C CA . ILE A 1 119 ? -5.187 15.894 13.829 1.00 96.69 119 ILE A CA 1
ATOM 906 C C . ILE A 1 119 ? -5.202 14.380 14.070 1.00 96.69 119 ILE A C 1
ATOM 908 O O . ILE A 1 119 ? -5.793 13.909 15.039 1.00 96.69 119 ILE A O 1
ATOM 912 N N . CYS A 1 120 ? -4.593 13.593 13.176 1.00 96.75 120 CYS A N 1
ATOM 913 C CA . CYS A 1 120 ? -4.594 12.125 13.281 1.00 96.75 120 CYS A CA 1
ATOM 914 C C . CYS A 1 120 ? -3.293 11.544 13.841 1.00 96.75 120 CYS A C 1
ATOM 916 O O . CYS A 1 120 ? -3.200 10.329 13.999 1.00 96.75 120 CYS A O 1
ATOM 918 N N . ASN A 1 121 ? -2.289 12.378 14.121 1.00 95.56 121 ASN A N 1
ATOM 919 C CA . ASN A 1 121 ? -0.971 11.968 14.611 1.00 95.56 121 ASN A CA 1
ATOM 920 C C . ASN A 1 121 ? -0.330 10.874 13.744 1.00 95.56 121 ASN A C 1
ATOM 922 O O . ASN A 1 121 ? 0.217 9.903 14.254 1.00 95.56 121 ASN A O 1
ATOM 926 N N . GLY A 1 122 ? -0.459 10.990 12.418 1.00 95.88 122 GLY A N 1
ATOM 927 C CA . GLY A 1 122 ? 0.076 10.005 11.472 1.00 95.88 122 GLY A CA 1
ATOM 928 C C . GLY A 1 122 ? -0.825 8.804 11.172 1.00 95.88 122 GLY A C 1
ATOM 929 O O . GLY A 1 122 ? -0.566 8.109 10.195 1.00 95.88 122 GLY A O 1
ATOM 930 N N . GLN A 1 123 ? -1.920 8.595 11.914 1.00 97.25 123 GLN A N 1
ATOM 931 C CA . GLN A 1 123 ? -2.748 7.382 11.799 1.00 97.25 123 GLN A CA 1
ATOM 932 C C . GLN A 1 123 ? -3.614 7.316 10.533 1.00 97.25 123 GLN A C 1
ATOM 934 O O . GLN A 1 123 ? -4.227 6.293 10.263 1.00 97.25 123 GLN A O 1
ATOM 939 N N . ARG A 1 124 ? -3.702 8.395 9.741 1.00 97.88 124 ARG A N 1
ATOM 940 C CA . ARG A 1 124 ? -4.427 8.477 8.447 1.00 97.88 124 ARG A CA 1
ATOM 941 C C . ARG A 1 124 ? -5.951 8.322 8.500 1.00 97.88 124 ARG A C 1
ATOM 943 O O . ARG A 1 124 ? -6.600 8.564 7.482 1.00 97.88 124 ARG A O 1
ATOM 950 N N . TYR A 1 125 ? -6.539 7.992 9.647 1.00 98.44 125 TYR A N 1
ATOM 951 C CA . TYR A 1 125 ? -7.977 7.758 9.817 1.00 98.44 125 TYR A CA 1
ATOM 952 C C . TYR A 1 125 ? -8.607 8.681 10.858 1.00 98.44 125 TYR A C 1
ATOM 954 O O . TYR A 1 125 ? -7.919 9.259 11.698 1.00 98.44 125 TYR A O 1
ATOM 962 N N . ASN A 1 126 ? -9.931 8.825 10.787 1.00 98.00 126 ASN A N 1
ATOM 963 C CA . ASN A 1 126 ? -10.710 9.435 11.859 1.00 98.00 126 ASN A CA 1
ATOM 964 C C . ASN A 1 126 ? -10.907 8.461 13.031 1.00 98.00 126 ASN A C 1
ATOM 966 O O . ASN A 1 126 ? -10.774 7.242 12.888 1.00 98.00 126 ASN A O 1
ATOM 970 N N . ARG A 1 127 ? -11.235 9.019 14.198 1.00 97.31 127 ARG A N 1
ATOM 971 C CA . ARG A 1 127 ? -11.379 8.274 15.453 1.00 97.31 127 ARG A CA 1
ATOM 972 C C . ARG A 1 127 ? -12.398 7.141 15.338 1.00 97.31 127 ARG A C 1
ATOM 974 O O . ARG A 1 127 ? -12.121 6.028 15.765 1.00 97.31 127 ARG A O 1
ATOM 981 N N . GLU A 1 128 ? -13.530 7.389 14.689 1.00 97.75 128 GLU A N 1
ATOM 982 C CA . GLU A 1 128 ? -14.637 6.436 14.568 1.00 97.75 128 GLU A CA 1
ATOM 983 C C . GLU A 1 128 ? -14.254 5.199 13.741 1.00 97.75 128 GLU A C 1
ATOM 985 O O . GLU A 1 128 ? -14.815 4.120 13.936 1.00 97.75 128 GLU A O 1
ATOM 990 N N . THR A 1 129 ? -13.309 5.345 12.806 1.00 98.50 129 THR A N 1
ATOM 991 C CA . THR A 1 129 ? -12.753 4.225 12.027 1.00 98.50 129 THR A CA 1
ATOM 992 C C . THR A 1 129 ? -11.749 3.423 12.851 1.00 98.50 129 THR A C 1
ATOM 994 O O . THR A 1 129 ? -11.708 2.200 12.743 1.00 98.50 129 THR A O 1
ATOM 997 N N . LEU A 1 130 ? -10.970 4.094 13.703 1.00 98.38 130 LEU A N 1
ATOM 998 C CA . LEU A 1 130 ? -9.955 3.477 14.563 1.00 98.38 130 LEU A CA 1
ATOM 999 C C . LEU A 1 130 ? -10.541 2.704 15.755 1.00 98.38 130 LEU A C 1
ATOM 1001 O O . LEU A 1 130 ? -9.831 1.919 16.381 1.00 98.38 130 LEU A O 1
ATOM 1005 N N . GLU A 1 131 ? -11.825 2.896 16.059 1.00 98.25 131 GLU A N 1
ATOM 1006 C CA . GLU A 1 131 ? -12.558 2.102 17.052 1.00 98.25 131 GLU A CA 1
ATOM 1007 C C . GLU A 1 131 ? -12.855 0.673 16.581 1.00 98.25 131 GLU A C 1
ATOM 1009 O O . GLU A 1 131 ? -13.060 -0.216 17.406 1.00 98.25 131 GLU A O 1
ATOM 1014 N N . VAL A 1 132 ? -12.875 0.428 15.268 1.00 98.56 132 VAL A N 1
ATOM 1015 C CA . VAL A 1 132 ? -13.074 -0.919 14.730 1.00 98.56 132 VAL A CA 1
ATOM 1016 C C . VAL A 1 132 ? -11.771 -1.696 14.834 1.00 98.56 132 VAL A C 1
ATOM 1018 O O . VAL A 1 132 ? -10.728 -1.245 14.357 1.00 98.56 132 VAL A O 1
ATOM 1021 N N . GLN A 1 133 ? -11.842 -2.889 15.422 1.00 98.38 133 GLN A N 1
ATOM 1022 C CA . GLN A 1 133 ? -10.682 -3.738 15.652 1.00 98.38 133 GLN A CA 1
ATOM 1023 C C . GLN A 1 133 ? -10.909 -5.152 15.128 1.00 98.38 133 GLN A C 1
ATOM 1025 O O . GLN A 1 133 ? -11.975 -5.737 15.313 1.00 98.38 133 GLN A O 1
ATOM 1030 N N . TRP A 1 134 ? -9.863 -5.733 14.547 1.00 98.00 134 TRP A N 1
ATOM 1031 C CA . TRP A 1 134 ? -9.780 -7.155 14.242 1.00 98.00 134 TRP A CA 1
ATOM 1032 C C . TRP A 1 134 ? -8.662 -7.779 15.074 1.00 98.00 134 TRP A C 1
ATOM 1034 O O . TRP A 1 134 ? -7.551 -7.252 15.114 1.00 98.00 134 TRP A O 1
ATOM 1044 N N . LYS A 1 135 ? -8.965 -8.865 15.801 1.00 96.75 135 LYS A N 1
ATOM 1045 C CA . LYS A 1 135 ? -8.054 -9.485 16.789 1.00 96.75 135 LYS A CA 1
ATOM 1046 C C . LYS A 1 135 ? -7.370 -8.449 17.718 1.00 96.75 135 LYS A C 1
ATOM 1048 O O . LYS A 1 135 ? -6.179 -8.545 17.999 1.00 96.75 135 LYS A O 1
ATOM 1053 N N . GLY A 1 136 ? -8.123 -7.440 18.172 1.00 97.38 136 GLY A N 1
ATOM 1054 C CA . GLY A 1 136 ? -7.641 -6.400 19.095 1.00 97.38 136 GLY A CA 1
ATOM 1055 C C . GLY A 1 136 ? -6.759 -5.307 18.475 1.00 97.38 136 GLY A C 1
ATOM 1056 O O . GLY A 1 136 ? -6.132 -4.549 19.210 1.00 97.38 136 GLY A O 1
ATOM 1057 N N . ARG A 1 137 ? -6.672 -5.221 17.139 1.00 98.50 137 ARG A N 1
ATOM 1058 C CA . ARG A 1 137 ? -5.893 -4.201 16.419 1.00 98.50 137 ARG A CA 1
ATOM 1059 C C . ARG A 1 137 ? -6.781 -3.432 15.449 1.00 98.50 137 ARG A C 1
ATOM 1061 O O . ARG A 1 137 ? -7.567 -4.039 14.723 1.00 98.50 137 ARG A O 1
ATOM 1068 N N . ASN A 1 138 ? -6.655 -2.109 15.415 1.00 98.62 138 ASN A N 1
ATOM 1069 C CA . ASN A 1 138 ? -7.325 -1.288 14.403 1.00 98.62 138 ASN A CA 1
ATOM 1070 C C . ASN A 1 138 ? -6.528 -1.236 13.087 1.00 98.62 138 ASN A C 1
ATOM 1072 O O . ASN A 1 138 ? -5.397 -1.715 13.006 1.00 98.62 138 ASN A O 1
ATOM 1076 N N . ILE A 1 139 ? -7.108 -0.631 12.046 1.00 98.50 139 ILE A N 1
ATOM 1077 C CA . ILE A 1 139 ? -6.488 -0.593 10.713 1.00 98.50 139 ILE A CA 1
ATOM 1078 C C . ILE A 1 139 ? -5.140 0.154 10.681 1.00 98.50 139 ILE A C 1
ATOM 1080 O O . ILE A 1 139 ? -4.259 -0.259 9.932 1.00 98.50 139 ILE A O 1
ATOM 1084 N N . SER A 1 140 ? -4.945 1.209 11.487 1.00 98.38 140 SER A N 1
ATOM 1085 C CA . SER A 1 140 ? -3.650 1.914 11.562 1.00 98.38 140 SER A CA 1
ATOM 1086 C C . SER A 1 140 ? -2.591 1.008 12.175 1.00 98.38 140 SER A C 1
ATOM 1088 O O . SER A 1 140 ? -1.535 0.808 11.590 1.00 98.38 140 SER A O 1
ATOM 1090 N N . GLN A 1 141 ? -2.923 0.364 13.296 1.00 98.50 141 GLN A N 1
ATOM 1091 C CA . GLN A 1 141 ? -2.018 -0.547 13.995 1.00 98.50 141 GLN A CA 1
ATOM 1092 C C . GLN A 1 141 ? -1.643 -1.763 13.145 1.00 98.50 141 GLN A C 1
ATOM 1094 O O . GLN A 1 141 ? -0.523 -2.246 13.243 1.00 98.50 141 GLN A O 1
ATOM 1099 N N . ILE A 1 142 ? -2.561 -2.263 12.311 1.00 98.38 142 ILE A N 1
ATOM 1100 C CA . ILE A 1 142 ? -2.272 -3.332 11.345 1.00 98.38 142 ILE A CA 1
ATOM 1101 C C . ILE A 1 142 ? -1.268 -2.853 10.286 1.00 98.38 142 ILE A C 1
ATOM 1103 O O . ILE A 1 142 ? -0.366 -3.598 9.920 1.00 98.38 142 ILE A O 1
ATOM 1107 N N . LEU A 1 143 ? -1.410 -1.619 9.794 1.00 97.69 143 LEU A N 1
ATOM 1108 C CA . LEU A 1 143 ? -0.503 -1.038 8.797 1.00 97.69 143 LEU A CA 1
ATOM 1109 C C . LEU A 1 143 ? 0.865 -0.632 9.371 1.00 97.69 143 LEU A C 1
ATOM 1111 O O . LEU A 1 143 ? 1.804 -0.454 8.599 1.00 97.69 143 LEU A O 1
ATOM 1115 N N . GLU A 1 144 ? 0.975 -0.483 10.691 1.00 97.31 144 GLU A N 1
ATOM 1116 C CA . GLU A 1 144 ? 2.225 -0.198 11.412 1.00 97.31 144 GLU A CA 1
ATOM 1117 C C . GLU A 1 144 ? 3.050 -1.457 11.721 1.00 97.31 144 GLU A C 1
ATOM 1119 O O . GLU A 1 144 ? 4.201 -1.344 12.140 1.00 97.31 144 GLU A O 1
ATOM 1124 N N . MET A 1 145 ? 2.489 -2.655 11.525 1.00 98.19 145 MET A N 1
ATOM 1125 C CA . MET A 1 145 ? 3.209 -3.907 11.761 1.00 98.19 145 MET A CA 1
ATOM 1126 C C . MET A 1 145 ? 4.382 -4.072 10.795 1.00 98.19 145 MET A C 1
ATOM 1128 O O . MET A 1 145 ? 4.314 -3.708 9.618 1.00 98.19 145 MET A O 1
ATOM 1132 N N . THR A 1 146 ? 5.440 -4.718 11.283 1.00 98.19 146 THR A N 1
ATOM 1133 C CA . THR A 1 146 ? 6.457 -5.285 10.398 1.00 98.19 146 THR A CA 1
ATOM 1134 C C . THR A 1 146 ? 5.836 -6.394 9.543 1.00 98.19 146 THR A C 1
ATOM 1136 O O . THR A 1 146 ? 4.800 -6.966 9.892 1.00 98.19 146 THR A O 1
ATOM 1139 N N . VAL A 1 147 ? 6.463 -6.724 8.411 1.00 97.94 147 VAL A N 1
ATOM 1140 C CA . VAL A 1 147 ? 5.997 -7.834 7.560 1.00 97.94 147 VAL A CA 1
ATOM 1141 C C . VAL A 1 147 ? 6.000 -9.159 8.334 1.00 97.94 147 VAL A C 1
ATOM 1143 O O . VAL A 1 147 ? 5.072 -9.948 8.180 1.00 97.94 147 VAL A O 1
ATOM 1146 N N . GLU A 1 148 ? 6.994 -9.377 9.197 1.00 98.06 148 GLU A N 1
ATOM 1147 C CA . GLU A 1 148 ? 7.122 -10.574 10.035 1.00 98.06 148 GLU A CA 1
ATOM 1148 C C . GLU A 1 148 ? 5.970 -10.688 11.044 1.00 98.06 148 GLU A C 1
ATOM 1150 O O . GLU A 1 148 ? 5.271 -11.706 11.078 1.00 98.06 148 GLU A O 1
ATOM 1155 N N . ASP A 1 149 ? 5.695 -9.610 11.785 1.00 98.19 149 ASP A N 1
ATOM 1156 C CA . ASP A 1 149 ? 4.579 -9.559 12.734 1.00 98.19 149 ASP A CA 1
ATOM 1157 C C . ASP A 1 149 ? 3.237 -9.735 12.021 1.00 98.19 149 ASP A C 1
ATOM 1159 O O . ASP A 1 149 ? 2.376 -10.497 12.469 1.00 98.19 149 ASP A O 1
ATOM 1163 N N . ALA A 1 150 ? 3.061 -9.063 10.879 1.00 98.19 150 ALA A N 1
ATOM 1164 C CA . ALA A 1 150 ? 1.858 -9.181 10.070 1.00 98.19 150 ALA A CA 1
ATOM 1165 C C . ALA A 1 150 ? 1.673 -10.617 9.559 1.00 98.19 150 ALA A C 1
ATOM 1167 O O . ALA A 1 150 ? 0.553 -11.132 9.580 1.00 98.19 150 ALA A O 1
ATOM 1168 N N . HIS A 1 151 ? 2.744 -11.285 9.120 1.00 98.12 151 HIS A N 1
ATOM 1169 C CA . HIS A 1 151 ? 2.676 -12.660 8.627 1.00 98.12 151 HIS A CA 1
ATOM 1170 C C . HIS A 1 151 ? 2.194 -13.612 9.726 1.00 98.12 151 HIS A C 1
ATOM 1172 O O . HIS A 1 151 ? 1.246 -14.372 9.517 1.00 98.12 151 HIS A O 1
ATOM 1178 N N . ALA A 1 152 ? 2.764 -13.502 10.929 1.00 97.81 152 ALA A N 1
ATOM 1179 C CA . ALA A 1 152 ? 2.325 -14.276 12.086 1.00 97.81 152 ALA A CA 1
ATOM 1180 C C . ALA A 1 152 ? 0.872 -13.951 12.490 1.00 97.81 152 ALA A C 1
ATOM 1182 O O . ALA A 1 152 ? 0.087 -14.855 12.796 1.00 97.81 152 ALA A O 1
ATOM 1183 N N . PHE A 1 153 ? 0.488 -12.673 12.458 1.00 98.19 153 PHE A N 1
ATOM 1184 C CA . PHE A 1 153 ? -0.847 -12.195 12.826 1.00 98.19 153 PHE A CA 1
ATOM 1185 C C . PHE A 1 153 ? -1.949 -12.686 11.867 1.00 98.19 153 PHE A C 1
ATOM 1187 O O . PHE A 1 153 ? -3.046 -13.066 12.303 1.00 98.19 153 PHE A O 1
ATOM 1194 N N . PHE A 1 154 ? -1.644 -12.742 10.567 1.00 97.94 154 PHE A N 1
ATOM 1195 C CA . PHE A 1 154 ? -2.552 -13.175 9.501 1.00 97.94 154 PHE A CA 1
ATOM 1196 C C . PHE A 1 154 ? -2.371 -14.634 9.064 1.00 97.94 154 PHE A C 1
ATOM 1198 O O . PHE A 1 154 ? -2.951 -15.026 8.053 1.00 97.94 154 PHE A O 1
ATOM 1205 N N . LYS A 1 155 ? -1.647 -15.463 9.826 1.00 96.69 155 LYS A N 1
ATOM 1206 C CA . LYS A 1 155 ? -1.380 -16.874 9.482 1.00 96.69 155 LYS A CA 1
ATOM 1207 C C . LYS A 1 155 ? -2.636 -17.693 9.134 1.00 96.69 155 LYS A C 1
ATOM 1209 O O . LYS A 1 155 ? -2.591 -18.551 8.260 1.00 96.69 155 LYS A O 1
ATOM 1214 N N . ASP A 1 156 ? -3.768 -17.390 9.777 1.00 96.19 156 ASP A N 1
ATOM 1215 C CA . ASP A 1 156 ? -5.048 -18.089 9.575 1.00 96.19 156 ASP A CA 1
ATOM 1216 C C . ASP A 1 156 ? -5.867 -17.517 8.398 1.00 96.19 156 ASP A C 1
ATOM 1218 O O . ASP A 1 156 ? -6.997 -17.941 8.162 1.00 96.19 156 ASP A O 1
ATOM 1222 N N . VAL A 1 157 ? -5.329 -16.533 7.666 1.00 96.75 157 VAL A N 1
ATOM 1223 C CA . VAL A 1 157 ? -5.954 -15.897 6.497 1.00 96.75 157 VAL A CA 1
ATOM 1224 C C . VAL A 1 157 ? -5.060 -16.137 5.273 1.00 96.75 157 VAL A C 1
ATOM 1226 O O . VAL A 1 157 ? -4.219 -15.296 4.939 1.00 96.75 157 VAL A O 1
ATOM 1229 N N . PRO A 1 158 ? -5.222 -17.275 4.564 1.00 95.31 158 PRO A N 1
ATOM 1230 C CA . PRO A 1 158 ? -4.261 -17.731 3.555 1.00 95.31 158 PRO A CA 1
ATOM 1231 C C . PRO A 1 158 ? -3.997 -16.737 2.418 1.00 95.31 158 PRO A C 1
ATOM 1233 O O . PRO A 1 158 ? -2.887 -16.674 1.890 1.00 95.31 158 PRO A O 1
ATOM 1236 N N . THR A 1 159 ? -5.005 -15.949 2.034 1.00 94.38 159 THR A N 1
ATOM 1237 C CA . THR A 1 159 ? -4.897 -14.939 0.967 1.00 94.38 159 THR A CA 1
ATOM 1238 C C . THR A 1 159 ? -3.971 -13.781 1.339 1.00 94.38 159 THR A C 1
ATOM 1240 O O . THR A 1 159 ? -3.310 -13.227 0.460 1.00 94.38 159 THR A O 1
ATOM 1243 N N . ILE A 1 160 ? -3.903 -13.432 2.627 1.00 97.19 160 ILE A N 1
ATOM 1244 C CA . ILE A 1 160 ? -3.027 -12.389 3.167 1.00 97.19 160 ILE A CA 1
ATOM 1245 C C . ILE A 1 160 ? -1.657 -12.993 3.493 1.00 97.19 160 ILE A C 1
ATOM 1247 O O . ILE A 1 160 ? -0.643 -12.476 3.025 1.00 97.19 160 ILE A O 1
ATOM 1251 N N . ALA A 1 161 ? -1.623 -14.127 4.204 1.00 96.81 161 ALA A N 1
ATOM 1252 C CA . ALA A 1 161 ? -0.387 -14.798 4.609 1.00 96.81 161 ALA A CA 1
ATOM 1253 C C . ALA A 1 161 ? 0.529 -15.116 3.418 1.00 96.81 161 ALA A C 1
ATOM 1255 O O . ALA A 1 161 ? 1.710 -14.795 3.456 1.00 96.81 161 ALA A O 1
ATOM 1256 N N . ARG A 1 162 ? -0.018 -15.641 2.310 1.00 95.94 162 ARG A N 1
ATOM 1257 C CA . ARG A 1 162 ? 0.774 -15.958 1.107 1.00 95.94 162 ARG A CA 1
ATOM 1258 C C . ARG A 1 162 ? 1.515 -14.743 0.545 1.00 95.94 162 ARG A C 1
ATOM 1260 O O . ARG A 1 162 ? 2.659 -14.867 0.134 1.00 95.94 162 ARG A O 1
ATOM 1267 N N . LYS A 1 163 ? 0.862 -13.579 0.510 1.00 96.19 163 LYS A N 1
ATOM 1268 C CA . LYS A 1 163 ? 1.468 -12.340 0.002 1.00 96.19 163 LYS A CA 1
ATOM 1269 C C . LYS A 1 163 ? 2.517 -11.779 0.962 1.00 96.19 163 LYS A C 1
ATOM 1271 O O . LYS A 1 163 ? 3.499 -11.211 0.505 1.00 96.19 163 LYS A O 1
ATOM 1276 N N . LEU A 1 164 ? 2.301 -11.930 2.269 1.00 97.56 164 LEU A N 1
ATOM 1277 C CA . LEU A 1 164 ? 3.281 -11.548 3.286 1.00 97.56 164 LEU A CA 1
ATOM 1278 C C . LEU A 1 164 ? 4.510 -12.460 3.250 1.00 97.56 164 LEU A C 1
ATOM 1280 O O . LEU A 1 164 ? 5.615 -11.950 3.361 1.00 97.56 164 LEU A O 1
ATOM 1284 N N . GLN A 1 165 ? 4.340 -13.762 3.002 1.00 97.00 165 GLN A N 1
ATOM 1285 C CA . GLN A 1 165 ? 5.461 -14.689 2.825 1.00 97.00 165 GLN A CA 1
ATOM 1286 C C . GLN A 1 165 ? 6.373 -14.255 1.669 1.00 97.00 165 GLN A C 1
ATOM 1288 O O . GLN A 1 165 ? 7.579 -14.187 1.845 1.00 97.00 165 GLN A O 1
ATOM 1293 N N . THR A 1 166 ? 5.809 -13.842 0.528 1.00 94.94 166 THR A N 1
ATOM 1294 C CA . THR A 1 166 ? 6.598 -13.308 -0.602 1.00 94.94 166 THR A CA 1
ATOM 1295 C C . THR A 1 166 ? 7.392 -12.042 -0.259 1.00 94.94 166 THR A C 1
ATOM 1297 O O . THR A 1 166 ? 8.317 -11.702 -0.979 1.00 94.94 166 THR A O 1
ATOM 1300 N N . LEU A 1 167 ? 7.014 -11.305 0.790 1.00 94.06 167 LEU A N 1
ATOM 1301 C CA . LEU A 1 167 ? 7.767 -10.140 1.268 1.00 94.06 167 LEU A CA 1
ATOM 1302 C C . LEU A 1 167 ? 8.826 -10.502 2.325 1.00 94.06 167 LEU A C 1
ATOM 1304 O O . LEU A 1 167 ? 9.634 -9.642 2.667 1.00 94.06 167 LEU A O 1
ATOM 1308 N N . LEU A 1 168 ? 8.775 -11.718 2.879 1.00 94.44 168 LEU A N 1
ATOM 1309 C CA . LEU A 1 168 ? 9.784 -12.260 3.795 1.00 94.44 168 LEU A CA 1
ATOM 1310 C C . LEU A 1 168 ? 10.898 -13.003 3.052 1.00 94.44 168 LEU A C 1
ATOM 1312 O O . LEU A 1 168 ? 12.029 -13.009 3.535 1.00 94.44 168 LEU A O 1
ATOM 1316 N N . ASP A 1 169 ? 10.550 -13.634 1.928 1.00 88.62 169 ASP A N 1
ATOM 1317 C CA . ASP A 1 169 ? 11.470 -14.337 1.025 1.00 88.62 169 ASP A CA 1
ATOM 1318 C C . ASP A 1 169 ? 12.324 -13.359 0.195 1.00 88.62 169 ASP A C 1
ATOM 1320 O O . ASP A 1 169 ? 13.533 -13.643 0.020 1.00 88.62 169 ASP A O 1
#

Sequence (169 aa):
KSTLVNDTLYTEAARQIHRAGGEAAPHDDIIGMGYFDKVINVDQSPIGRTPRSNPATYTGLFTPIRDLMAETNTAKERGYGPGRFSFNVAGGRCEAWQGDGVVKVGMHFLPDVYVPCDICNGQRYNRETLEVQWKGRNISQILEMTVEDAHAFFKDVPTIARKLQTLLD